Protein AF-A0A968MTG9-F1 (afdb_monomer)

Nearest PDB structures (foldseek):
  7cgz-assembly1_A  TM=6.575E-01  e=1.729E-01  Serratia sp. FS14
  7cdy-assembly1_A  TM=6.626E-01  e=3.249E-01  Serratia sp. FS14
  7c3e-assembly1_B  TM=5.175E-01  e=1.822E-01  Orbilia oligospora ATCC 24927
  6htn-assembly1_B  TM=5.316E-01  e=1.089E+00  Kordia periserrulae
  8pu0-assembly1_B  TM=5.652E-01  e=9.918E+00  Homo sapiens

Mean predicted aligned error: 3.72 Å

Structure (mmCIF, N/CA/C/O backbone):
data_AF-A0A968MTG9-F1
#
_entry.id   AF-A0A968MTG9-F1
#
loop_
_atom_site.group_PDB
_atom_site.id
_atom_site.type_symbol
_atom_site.label_atom_id
_atom_site.label_alt_id
_atom_site.label_comp_id
_atom_site.label_asym_id
_atom_site.label_entity_id
_atom_site.label_seq_id
_atom_site.pdbx_PDB_ins_code
_atom_site.Cartn_x
_atom_site.Cartn_y
_atom_site.Cartn_z
_atom_site.occupancy
_atom_site.B_iso_or_equiv
_atom_site.auth_seq_id
_atom_site.auth_comp_id
_atom_site.auth_asym_id
_atom_site.auth_atom_id
_atom_site.pdbx_PDB_model_num
ATOM 1 N N . MET A 1 1 ? 10.628 13.316 -1.399 1.00 67.25 1 MET A N 1
ATOM 2 C CA . MET A 1 1 ? 9.421 12.571 -1.800 1.00 67.25 1 MET A CA 1
ATOM 3 C C . MET A 1 1 ? 9.678 12.015 -3.192 1.00 67.25 1 MET A C 1
ATOM 5 O O . MET A 1 1 ? 9.809 12.826 -4.101 1.00 67.25 1 MET A O 1
ATOM 9 N N . PRO A 1 2 ? 9.883 10.697 -3.344 1.00 80.69 2 PRO A N 1
ATOM 10 C CA . PRO A 1 2 ? 10.017 10.052 -4.648 1.00 80.69 2 PRO A CA 1
ATOM 11 C C . PRO A 1 2 ? 8.841 10.370 -5.579 1.00 80.69 2 PRO A C 1
ATOM 13 O O . PRO A 1 2 ? 7.697 10.454 -5.131 1.00 80.69 2 PRO A O 1
ATOM 16 N N . GLU A 1 3 ? 9.133 10.554 -6.864 1.00 87.81 3 GLU A N 1
ATOM 17 C CA . GLU A 1 3 ? 8.117 10.781 -7.894 1.00 87.81 3 GLU A CA 1
ATOM 18 C C . GLU A 1 3 ? 7.411 9.463 -8.243 1.00 87.81 3 GLU A C 1
ATOM 20 O O . GLU A 1 3 ? 8.061 8.419 -8.342 1.00 87.81 3 GLU A O 1
ATOM 25 N N . LEU A 1 4 ? 6.091 9.505 -8.444 1.00 88.81 4 LEU A N 1
ATOM 26 C CA . LEU A 1 4 ? 5.324 8.344 -8.890 1.00 88.81 4 LEU A CA 1
ATOM 27 C C . LEU A 1 4 ? 5.737 7.928 -10.303 1.00 88.81 4 LEU A C 1
ATOM 29 O O . LEU A 1 4 ? 6.008 8.762 -11.171 1.00 88.81 4 LEU A O 1
ATOM 33 N N . GLU A 1 5 ? 5.779 6.623 -10.534 1.00 89.75 5 GLU A N 1
ATOM 34 C CA . GLU A 1 5 ? 5.924 6.094 -11.880 1.00 89.75 5 GLU A CA 1
ATOM 35 C C . GLU A 1 5 ? 4.576 6.159 -12.608 1.00 89.75 5 GLU A C 1
ATOM 37 O O . GLU A 1 5 ? 3.520 5.946 -12.009 1.00 89.75 5 GLU A O 1
ATOM 42 N N . ASN A 1 6 ? 4.598 6.428 -13.915 1.00 87.00 6 ASN A N 1
ATOM 43 C CA . ASN A 1 6 ? 3.409 6.310 -14.755 1.00 87.00 6 ASN A CA 1
ATOM 44 C C . ASN A 1 6 ? 3.130 4.825 -15.048 1.00 87.00 6 ASN A C 1
ATOM 46 O O . ASN A 1 6 ? 3.409 4.332 -16.139 1.00 87.00 6 ASN A O 1
ATOM 50 N N . SER A 1 7 ? 2.658 4.108 -14.030 1.00 81.38 7 SER A N 1
ATOM 51 C CA . SER A 1 7 ? 2.454 2.661 -14.045 1.00 81.38 7 SER A CA 1
ATOM 52 C C . SER A 1 7 ? 0.982 2.309 -13.856 1.00 81.38 7 SER A C 1
ATOM 54 O O . SER A 1 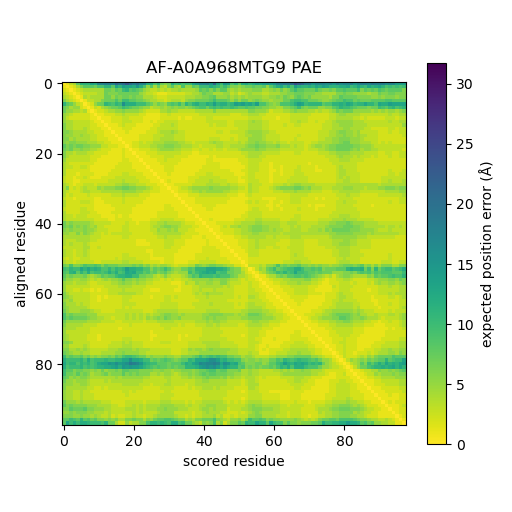7 ? 0.248 2.994 -13.148 1.00 81.38 7 SER A O 1
ATOM 56 N N . LEU A 1 8 ? 0.562 1.188 -14.445 1.00 82.44 8 LEU A N 1
ATOM 57 C CA . LEU A 1 8 ? -0.756 0.599 -14.192 1.00 82.44 8 LEU A CA 1
ATOM 58 C C . LEU A 1 8 ? -0.815 -0.143 -12.845 1.00 82.44 8 LEU A C 1
ATOM 60 O O . LEU A 1 8 ? -1.901 -0.489 -12.387 1.00 82.44 8 LEU A O 1
ATOM 64 N N . ASN A 1 9 ? 0.331 -0.365 -12.192 1.00 90.12 9 ASN A N 1
ATOM 65 C CA . ASN A 1 9 ? 0.445 -1.113 -10.937 1.00 90.12 9 ASN A CA 1
ATOM 66 C C . ASN A 1 9 ? 0.109 -0.242 -9.717 1.00 90.12 9 ASN A C 1
ATOM 68 O O . ASN A 1 9 ? 0.890 -0.140 -8.773 1.00 90.12 9 ASN A O 1
ATOM 72 N N . VAL A 1 10 ? -1.053 0.404 -9.738 1.00 94.19 10 VAL A N 1
ATOM 73 C CA . VAL A 1 10 ? -1.580 1.166 -8.604 1.00 94.19 10 VAL A CA 1
ATOM 74 C C . VAL A 1 10 ? -2.684 0.350 -7.955 1.00 94.19 10 VAL A C 1
ATOM 76 O O . VAL A 1 10 ? -3.650 -0.035 -8.611 1.00 94.19 10 VAL A O 1
ATOM 79 N N . TYR A 1 11 ? -2.558 0.105 -6.654 1.00 96.38 11 TYR A N 1
ATOM 80 C CA . TYR A 1 11 ? -3.546 -0.654 -5.896 1.00 96.38 11 TYR A CA 1
ATOM 81 C C . TYR A 1 11 ? -4.132 0.226 -4.811 1.00 96.38 11 TYR A C 1
ATOM 83 O O . 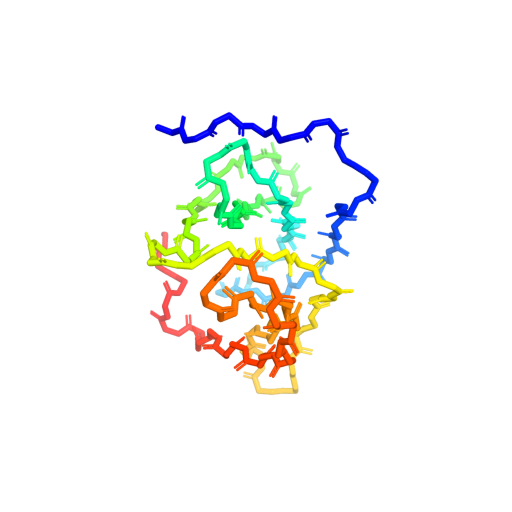TYR A 1 11 ? -3.401 0.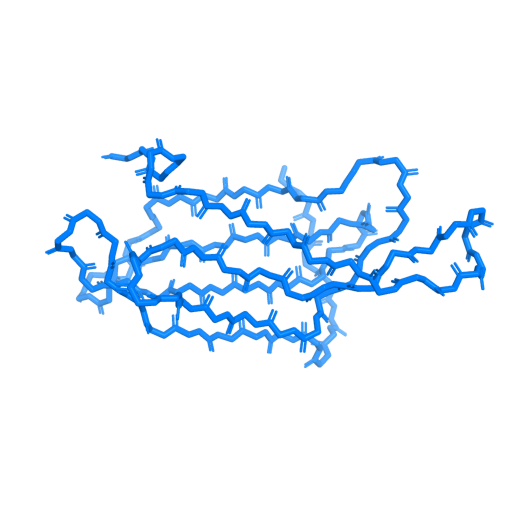893 -4.078 1.00 96.38 11 TYR A O 1
ATOM 91 N N . SER A 1 12 ? -5.454 0.208 -4.698 1.00 94.62 12 SER A N 1
ATOM 92 C CA . SER A 1 12 ? -6.173 0.926 -3.659 1.00 94.62 12 SER A CA 1
ATOM 93 C C . SER A 1 12 ? -7.069 -0.009 -2.863 1.00 94.62 12 SER A C 1
ATOM 95 O O . SER A 1 12 ? -7.600 -0.998 -3.375 1.00 94.62 12 SER A O 1
ATOM 97 N N . GLN A 1 13 ? -7.230 0.305 -1.584 1.00 95.81 13 GLN A N 1
ATOM 98 C CA . GLN A 1 13 ? -8.153 -0.389 -0.710 1.00 95.81 13 GLN A CA 1
ATOM 99 C C . GLN A 1 13 ? -8.685 0.563 0.358 1.00 95.81 13 GLN A C 1
ATOM 101 O O . GLN A 1 13 ? -7.922 1.287 0.991 1.00 95.81 13 GLN A O 1
ATOM 106 N N . ASN A 1 14 ? -9.992 0.505 0.606 1.00 96.00 14 ASN A N 1
ATOM 107 C CA . ASN A 1 14 ? -10.577 1.130 1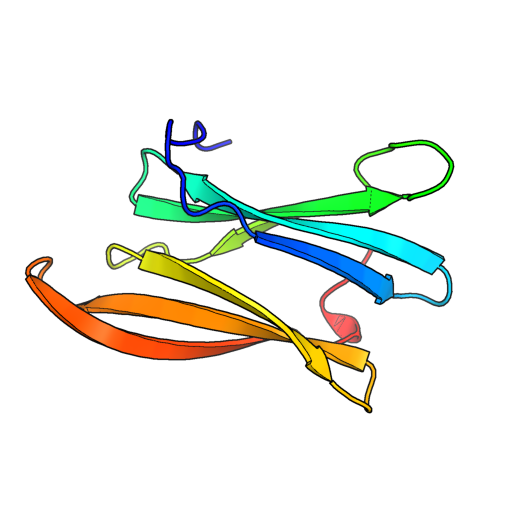.785 1.00 96.00 14 ASN A CA 1
ATOM 108 C C . ASN A 1 14 ? -10.364 0.207 2.984 1.00 96.00 14 ASN A C 1
ATOM 110 O O . ASN A 1 14 ? -10.732 -0.971 2.939 1.00 96.00 14 ASN A O 1
ATOM 114 N N . VAL A 1 15 ? -9.749 0.736 4.033 1.00 95.31 15 VAL A N 1
ATOM 115 C CA . VAL A 1 15 ? -9.390 -0.006 5.245 1.00 95.31 15 VAL A CA 1
ATOM 116 C C . VAL A 1 15 ? -9.800 0.797 6.474 1.00 95.31 15 VAL A C 1
ATOM 118 O O . VAL A 1 15 ? -9.967 2.014 6.407 1.00 95.31 15 VAL A O 1
ATOM 121 N N . ASN A 1 16 ? -9.985 0.120 7.604 1.00 94.62 16 ASN A N 1
ATOM 122 C CA . ASN A 1 16 ? -10.254 0.787 8.876 1.00 94.62 16 ASN A CA 1
ATOM 123 C C . ASN A 1 16 ? -8.981 0.792 9.723 1.00 94.62 16 ASN A C 1
ATOM 125 O O . ASN A 1 16 ? -8.555 -0.256 10.210 1.00 94.62 16 ASN A O 1
ATOM 129 N N . LEU A 1 17 ? -8.369 1.959 9.889 1.00 93.25 17 LEU A N 1
ATOM 130 C CA . LEU A 1 17 ? -7.163 2.147 10.691 1.00 93.25 17 LEU A CA 1
ATOM 131 C C . LEU A 1 17 ? -7.438 3.222 11.740 1.00 93.25 17 LEU A C 1
ATOM 133 O O . LEU A 1 17 ? -8.054 4.235 11.432 1.00 93.25 17 LEU A O 1
ATOM 137 N N . ASN A 1 18 ? -7.008 3.001 12.984 1.00 90.38 18 ASN A N 1
ATOM 138 C CA . ASN A 1 18 ? -7.253 3.919 14.107 1.00 90.38 18 ASN A CA 1
ATOM 139 C C . ASN A 1 18 ? -8.735 4.301 14.294 1.00 90.38 18 ASN A C 1
ATOM 141 O O . ASN A 1 18 ? -9.054 5.440 14.620 1.00 90.38 18 ASN A O 1
ATOM 145 N N . ASN A 1 19 ? -9.643 3.340 14.088 1.00 90.19 19 ASN A N 1
ATOM 146 C CA . ASN A 1 19 ? -11.100 3.533 14.119 1.00 90.19 19 ASN A CA 1
ATOM 147 C C . ASN A 1 19 ? -11.619 4.571 13.105 1.00 90.19 19 ASN A C 1
ATOM 149 O O . ASN A 1 19 ? -12.705 5.124 13.277 1.00 90.19 19 ASN A O 1
ATOM 153 N N . GLN A 1 20 ? -10.862 4.814 12.038 1.00 93.44 20 GLN A N 1
ATOM 154 C CA . GLN A 1 20 ? -11.172 5.752 10.972 1.00 93.44 20 GLN A CA 1
ATOM 155 C C . GLN A 1 20 ? -11.162 5.008 9.632 1.00 93.44 20 GLN A C 1
ATOM 157 O O . GLN A 1 20 ? -10.284 4.181 9.371 1.00 93.44 20 GLN A O 1
ATOM 162 N N . GLN A 1 21 ? -12.147 5.280 8.769 1.00 95.94 21 GLN A N 1
ATOM 163 C CA . GLN A 1 21 ? -12.120 4.753 7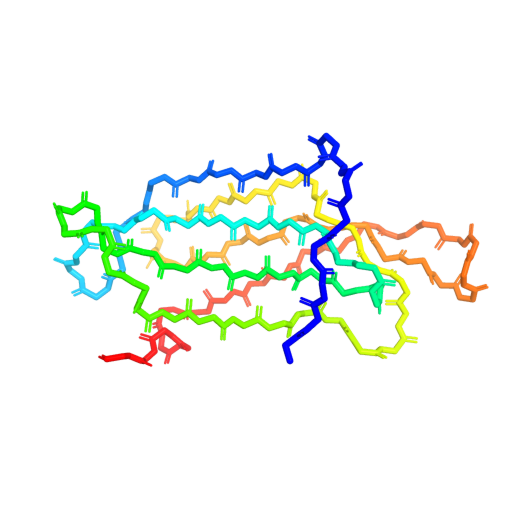.404 1.00 95.94 21 GLN A CA 1
ATOM 164 C C . GLN A 1 21 ? -11.141 5.567 6.566 1.00 95.94 21 GLN A C 1
ATOM 166 O O . GLN A 1 21 ? -11.239 6.794 6.486 1.00 95.94 21 GLN A O 1
ATOM 171 N N . VAL A 1 22 ? -10.195 4.872 5.947 1.00 96.88 22 VAL A N 1
ATOM 172 C CA . VAL A 1 22 ? -9.132 5.493 5.166 1.00 96.88 22 VAL A CA 1
ATOM 173 C C . VAL A 1 22 ? -8.982 4.808 3.816 1.00 96.88 22 VAL A C 1
ATOM 175 O O . VAL A 1 22 ? -9.162 3.596 3.679 1.00 96.88 22 VAL A O 1
ATOM 178 N N . SER A 1 23 ? -8.605 5.601 2.822 1.00 97.31 23 SER A N 1
ATOM 179 C CA . SER A 1 23 ? -8.192 5.126 1.509 1.00 97.31 23 SER A CA 1
ATOM 180 C C . SER A 1 23 ? -6.690 4.875 1.537 1.00 97.31 23 SER A C 1
ATOM 182 O O . SER A 1 23 ? -5.896 5.813 1.636 1.00 97.31 23 SER A O 1
ATOM 184 N N . LEU A 1 24 ? -6.299 3.608 1.452 1.00 97.12 24 LEU A N 1
ATOM 185 C CA . LEU A 1 24 ? -4.915 3.179 1.304 1.00 97.12 24 LEU A CA 1
ATOM 186 C C . LEU A 1 24 ? -4.598 3.025 -0.181 1.00 97.12 24 LEU A C 1
ATOM 188 O O . LEU A 1 24 ? -5.301 2.310 -0.891 1.00 97.12 24 LEU A O 1
ATOM 192 N N . ILE A 1 25 ? -3.531 3.667 -0.643 1.00 96.62 25 ILE A N 1
ATOM 193 C CA . ILE A 1 25 ? -3.051 3.597 -2.024 1.00 96.62 25 ILE A CA 1
ATOM 194 C C . ILE A 1 25 ? -1.585 3.183 -1.998 1.00 96.62 25 ILE A C 1
ATOM 196 O O . ILE A 1 25 ? -0.784 3.784 -1.284 1.00 96.62 25 ILE A O 1
ATOM 200 N N . VAL A 1 26 ? -1.224 2.175 -2.788 1.00 96.81 26 VAL A N 1
ATOM 201 C CA . VAL A 1 26 ? 0.166 1.770 -3.012 1.00 96.81 26 VAL A CA 1
ATOM 202 C C . VAL A 1 26 ? 0.499 1.847 -4.496 1.00 96.81 26 VAL A C 1
ATOM 204 O O . VAL A 1 26 ? -0.261 1.365 -5.337 1.00 96.81 26 VAL A O 1
ATOM 207 N N . ALA A 1 27 ? 1.628 2.469 -4.817 1.00 95.75 27 ALA A N 1
ATOM 208 C CA . ALA A 1 27 ? 2.059 2.697 -6.191 1.00 95.75 27 ALA A CA 1
ATOM 209 C C . ALA A 1 27 ? 3.588 2.625 -6.311 1.00 95.75 27 ALA A C 1
ATOM 211 O O . ALA A 1 27 ? 4.291 3.015 -5.373 1.00 95.75 27 ALA A O 1
ATOM 212 N N . PRO A 1 28 ? 4.124 2.152 -7.446 1.00 94.81 28 PRO A N 1
ATOM 213 C CA . PRO A 1 28 ? 5.548 2.232 -7.715 1.00 94.81 28 PRO A CA 1
ATOM 214 C C . PRO A 1 28 ? 5.985 3.687 -7.916 1.00 94.81 28 PRO A C 1
ATOM 216 O O . PRO A 1 28 ? 5.231 4.563 -8.350 1.00 94.81 28 PRO A O 1
ATOM 219 N N . THR A 1 29 ? 7.244 3.936 -7.589 1.00 94.06 29 THR A N 1
ATOM 220 C CA . THR A 1 29 ? 7.908 5.229 -7.753 1.00 94.06 29 THR A CA 1
ATOM 221 C C . THR A 1 29 ? 9.064 5.084 -8.728 1.00 94.06 29 THR A C 1
ATOM 223 O O . THR A 1 29 ? 9.683 4.023 -8.813 1.00 94.06 29 THR A O 1
ATOM 226 N N . LYS A 1 30 ? 9.451 6.180 -9.384 1.00 91.00 30 LYS A N 1
ATOM 227 C CA . LYS A 1 30 ? 10.617 6.207 -10.284 1.00 91.00 30 LYS A CA 1
ATOM 228 C C . LYS A 1 30 ? 11.939 5.876 -9.584 1.00 91.00 30 LYS A C 1
ATOM 230 O O . LYS A 1 30 ? 12.941 5.617 -10.240 1.00 91.00 30 LYS A O 1
ATOM 235 N N . SER A 1 31 ? 11.958 5.906 -8.253 1.00 89.62 31 SER A N 1
ATOM 236 C CA . SER A 1 31 ? 13.121 5.571 -7.430 1.00 89.62 31 SER A CA 1
ATOM 237 C C . SER A 1 31 ? 13.185 4.089 -7.048 1.00 89.62 31 SER A C 1
ATOM 239 O O . SE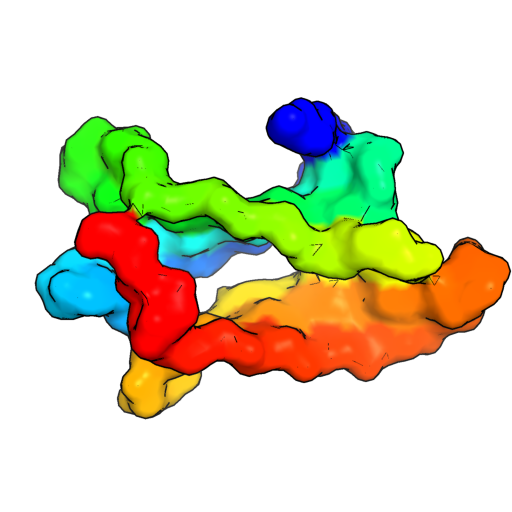R A 1 31 ? 13.927 3.748 -6.133 1.00 89.62 31 SER A O 1
ATOM 241 N N . ASN A 1 32 ? 12.424 3.215 -7.719 1.00 90.12 32 ASN A N 1
ATOM 242 C CA . ASN A 1 32 ? 12.367 1.776 -7.441 1.00 90.12 32 ASN A CA 1
ATOM 243 C C . ASN A 1 32 ? 11.861 1.425 -6.029 1.00 90.12 32 ASN A C 1
ATOM 245 O O . ASN A 1 32 ? 12.182 0.365 -5.492 1.00 90.12 32 ASN A O 1
ATOM 249 N N . THR A 1 33 ? 11.067 2.319 -5.439 1.00 93.62 33 THR A N 1
ATOM 250 C CA . THR A 1 33 ? 10.394 2.129 -4.144 1.00 93.62 33 THR A CA 1
ATOM 251 C C . THR A 1 33 ? 8.883 2.047 -4.345 1.00 93.62 33 THR A C 1
ATOM 253 O O . THR A 1 33 ? 8.371 2.502 -5.372 1.00 93.62 33 THR A O 1
ATOM 256 N N . ILE A 1 34 ? 8.154 1.546 -3.351 1.00 95.56 34 ILE A N 1
ATOM 257 C CA . ILE A 1 34 ? 6.692 1.645 -3.300 1.00 95.56 34 ILE A CA 1
ATOM 258 C C . ILE A 1 34 ? 6.318 2.836 -2.422 1.00 95.56 34 ILE A C 1
ATOM 260 O O . ILE A 1 34 ? 6.679 2.883 -1.246 1.00 95.56 34 ILE A O 1
ATOM 264 N N . GLY A 1 35 ? 5.554 3.775 -2.971 1.00 95.62 35 GLY A N 1
ATOM 265 C CA . GLY A 1 35 ? 4.871 4.803 -2.200 1.00 95.62 35 GLY A CA 1
ATOM 266 C C . GLY A 1 35 ? 3.565 4.249 -1.640 1.00 95.62 35 GLY A C 1
ATOM 267 O O . GLY A 1 35 ? 2.728 3.757 -2.392 1.00 95.62 35 GLY A O 1
ATOM 268 N N . MET A 1 36 ? 3.400 4.327 -0.326 1.00 96.25 36 MET A N 1
ATOM 269 C CA . MET A 1 36 ? 2.171 4.026 0.396 1.00 96.25 36 MET A CA 1
ATOM 270 C C . MET A 1 36 ? 1.579 5.331 0.913 1.00 96.25 36 MET A C 1
ATOM 272 O O . MET A 1 36 ? 2.214 6.042 1.690 1.00 96.25 36 MET A O 1
ATOM 276 N N . TYR A 1 37 ? 0.350 5.619 0.513 1.00 96.12 37 TYR A N 1
ATOM 277 C CA . TYR A 1 37 ? -0.357 6.845 0.845 1.00 96.12 37 TYR A CA 1
ATOM 278 C C . TYR A 1 37 ? -1.670 6.496 1.528 1.00 96.12 37 TYR A C 1
ATOM 280 O O . TYR A 1 37 ? -2.428 5.657 1.042 1.00 96.12 37 TYR A O 1
ATOM 288 N N . ILE A 1 38 ? -1.935 7.144 2.655 1.00 96.75 38 ILE A N 1
ATOM 289 C CA . ILE A 1 38 ? -3.145 6.943 3.446 1.00 96.75 38 ILE A CA 1
ATOM 290 C C . ILE A 1 38 ? -3.878 8.267 3.512 1.00 96.75 38 ILE A C 1
ATOM 292 O O . ILE A 1 38 ? -3.316 9.275 3.947 1.00 96.75 38 ILE A O 1
ATOM 296 N N . TYR A 1 39 ? -5.132 8.254 3.086 1.00 97.19 39 TYR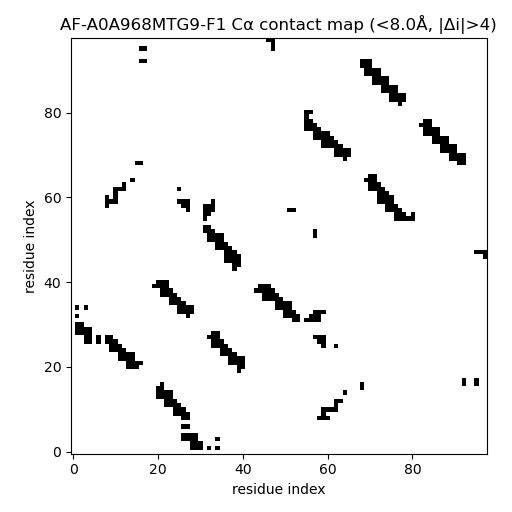 A N 1
ATOM 297 C CA . TYR A 1 39 ? -5.995 9.423 3.087 1.00 97.19 39 TYR A CA 1
ATOM 298 C C . TYR A 1 39 ? -7.227 9.164 3.932 1.00 97.19 39 TYR A C 1
ATOM 300 O O . TYR A 1 39 ? -7.804 8.081 3.880 1.00 97.19 39 TYR A O 1
ATOM 308 N N . ASP A 1 40 ? -7.661 10.174 4.673 1.00 96.44 40 ASP A N 1
ATOM 309 C CA . ASP A 1 40 ? -8.986 10.154 5.273 1.00 96.44 40 ASP A CA 1
ATOM 310 C C . ASP A 1 40 ? -10.051 10.118 4.169 1.00 96.44 40 ASP A C 1
ATOM 312 O O . ASP A 1 40 ? -10.004 10.910 3.224 1.00 96.44 40 ASP A O 1
ATOM 316 N N . GLN A 1 41 ? -11.015 9.206 4.285 1.00 94.94 41 GLN A N 1
ATOM 317 C CA . GLN A 1 41 ? -12.001 8.990 3.227 1.00 94.94 41 GLN A CA 1
ATOM 318 C C . GLN A 1 41 ? -13.027 10.130 3.120 1.00 94.94 41 GLN A C 1
ATOM 320 O O . GLN A 1 41 ? -13.578 10.354 2.044 1.00 94.94 41 GLN A O 1
ATOM 325 N N . LEU A 1 42 ? -13.289 10.855 4.213 1.00 94.06 42 LEU A N 1
ATOM 326 C CA . LEU A 1 42 ? -14.304 11.912 4.249 1.00 94.06 42 LEU A CA 1
ATOM 327 C C . LEU A 1 42 ? -13.766 13.251 3.738 1.00 94.06 42 LEU A C 1
ATOM 329 O O . LEU A 1 42 ? -14.429 13.952 2.980 1.00 94.06 42 LEU A O 1
ATOM 333 N N . THR A 1 43 ? -12.566 13.613 4.174 1.00 95.75 43 THR A N 1
ATOM 334 C CA . THR A 1 43 ? -11.938 14.915 3.923 1.00 95.75 43 THR A CA 1
ATOM 335 C C . THR A 1 43 ? -10.934 14.877 2.778 1.00 95.75 43 THR A C 1
ATOM 337 O O . THR A 1 43 ? -10.525 15.930 2.296 1.00 95.75 43 THR A O 1
ATOM 340 N N . GLY A 1 44 ? -10.486 13.687 2.363 1.00 94.06 44 GLY A N 1
ATOM 341 C CA . GLY A 1 44 ? -9.409 13.526 1.385 1.00 94.06 44 GLY A CA 1
ATOM 342 C C . GLY A 1 44 ? -8.039 13.982 1.899 1.00 94.06 44 GLY A C 1
ATOM 343 O O . GLY A 1 44 ? -7.088 14.079 1.123 1.00 94.06 44 GLY A O 1
ATOM 344 N N . LYS A 1 45 ? -7.907 14.281 3.198 1.00 96.44 45 LYS A N 1
ATOM 345 C CA . LYS A 1 45 ? -6.645 14.718 3.802 1.00 96.44 45 LYS A CA 1
ATOM 346 C C . LYS A 1 45 ? -5.646 13.563 3.820 1.00 96.44 45 LYS A C 1
ATOM 348 O O . LYS A 1 45 ? -5.977 12.472 4.277 1.00 96.44 45 LYS A O 1
ATOM 353 N N . ASN A 1 46 ? -4.406 13.807 3.387 1.00 96.06 46 ASN A N 1
ATOM 354 C CA . ASN A 1 46 ? -3.323 12.842 3.583 1.00 96.06 46 ASN A CA 1
ATOM 355 C C . ASN A 1 46 ? -3.013 12.721 5.082 1.00 96.06 46 ASN A C 1
ATOM 357 O O . ASN A 1 46 ? -2.679 13.714 5.730 1.00 96.06 46 ASN A O 1
ATOM 361 N N . LEU A 1 47 ? -3.161 11.514 5.616 1.00 96.12 47 LEU A N 1
ATOM 362 C CA . LEU A 1 47 ? -2.882 11.178 7.011 1.00 96.12 47 LEU A CA 1
ATOM 363 C C . LEU A 1 47 ? -1.444 10.690 7.171 1.00 96.12 47 LEU A C 1
ATOM 365 O O . LEU A 1 47 ? -0.759 11.076 8.113 1.00 96.12 47 LEU A O 1
ATOM 369 N N . LEU A 1 48 ? -0.982 9.859 6.234 1.00 95.31 48 LEU A N 1
ATOM 370 C CA . LEU A 1 48 ? 0.352 9.278 6.270 1.00 95.31 48 LEU A CA 1
ATOM 371 C C . LEU A 1 48 ? 0.870 9.017 4.856 1.00 95.31 48 LEU A C 1
ATOM 373 O O . LEU A 1 48 ? 0.122 8.633 3.955 1.00 95.31 48 LEU A O 1
ATOM 377 N N . THR A 1 49 ? 2.179 9.172 4.688 1.00 95.50 49 THR A N 1
ATOM 378 C CA . THR A 1 49 ? 2.910 8.731 3.500 1.00 95.50 49 THR A CA 1
ATOM 379 C C . THR A 1 49 ? 4.149 7.958 3.945 1.00 95.50 49 THR A C 1
ATOM 381 O O . THR A 1 49 ? 4.921 8.450 4.767 1.00 95.50 49 THR A O 1
ATOM 384 N N . LYS A 1 50 ? 4.352 6.754 3.406 1.00 93.62 50 LYS A N 1
ATOM 385 C CA . LYS A 1 50 ? 5.502 5.883 3.692 1.00 93.62 50 LYS A CA 1
ATOM 386 C C . LYS A 1 50 ? 6.111 5.398 2.379 1.00 93.62 50 LYS A C 1
ATOM 388 O O . LYS A 1 50 ? 5.388 5.130 1.428 1.00 93.62 50 LYS A O 1
ATOM 393 N N . PHE A 1 51 ? 7.432 5.273 2.332 1.00 93.75 51 PHE A N 1
ATOM 394 C CA . PHE A 1 51 ? 8.150 4.706 1.189 1.00 93.75 51 PHE A CA 1
ATOM 395 C C . PHE A 1 51 ? 8.777 3.378 1.603 1.00 93.75 51 PHE A C 1
ATOM 397 O O . PHE A 1 51 ? 9.354 3.278 2.686 1.00 93.75 51 PHE A O 1
ATOM 404 N N . ILE A 1 52 ? 8.599 2.352 0.776 1.00 93.44 52 ILE A N 1
ATOM 405 C CA . ILE A 1 52 ? 8.936 0.962 1.089 1.00 93.44 52 ILE A CA 1
ATOM 406 C C . ILE A 1 52 ? 9.930 0.451 0.050 1.00 93.44 52 ILE A C 1
ATOM 408 O O . ILE A 1 52 ? 9.694 0.581 -1.150 1.00 93.44 52 ILE A O 1
ATOM 412 N N . GLY A 1 53 ? 11.003 -0.173 0.536 1.00 85.50 53 GLY A N 1
ATOM 413 C CA . GLY A 1 53 ? 12.117 -0.660 -0.273 1.00 85.50 53 GLY A CA 1
ATOM 414 C C . GLY A 1 53 ? 13.125 0.445 -0.569 1.00 85.50 53 GLY A C 1
ATOM 415 O O . GLY A 1 53 ? 12.788 1.460 -1.161 1.00 85.50 53 GLY A O 1
ATOM 416 N N . ASP A 1 54 ? 14.359 0.249 -0.121 1.00 72.44 54 ASP A N 1
ATOM 417 C CA . ASP A 1 54 ? 15.480 1.184 -0.280 1.00 72.44 54 ASP A CA 1
ATOM 418 C C . ASP A 1 54 ? 16.702 0.533 -0.957 1.00 72.44 54 ASP A C 1
ATOM 420 O O . ASP A 1 54 ? 17.507 1.223 -1.577 1.00 72.44 54 ASP A O 1
ATOM 424 N N . ARG A 1 55 ? 16.844 -0.797 -0.860 1.00 76.12 55 ARG A N 1
ATOM 425 C CA . ARG A 1 55 ? 18.014 -1.543 -1.361 1.00 76.12 55 ARG A CA 1
ATOM 426 C C . ARG A 1 55 ? 17.843 -2.202 -2.721 1.00 76.12 55 ARG A C 1
ATOM 428 O O . ARG A 1 55 ? 18.821 -2.334 -3.451 1.00 76.12 55 ARG A O 1
ATOM 435 N N . TYR A 1 56 ? 16.641 -2.666 -3.040 1.00 83.12 56 TYR A N 1
ATOM 436 C CA . TYR A 1 56 ? 16.363 -3.419 -4.262 1.00 83.12 56 TYR A CA 1
ATOM 437 C C . TYR A 1 56 ? 15.088 -2.902 -4.909 1.00 83.12 56 TYR A C 1
ATOM 439 O O . TYR A 1 56 ? 14.186 -2.490 -4.173 1.00 83.12 56 TYR A O 1
ATOM 447 N N . PRO A 1 57 ? 14.977 -2.972 -6.248 1.00 87.69 57 PRO A N 1
ATOM 448 C CA . PRO A 1 57 ? 13.736 -2.628 -6.903 1.00 87.69 57 PRO A CA 1
ATOM 449 C C . PRO A 1 57 ? 12.579 -3.450 -6.370 1.00 87.69 57 PRO A C 1
ATOM 451 O O . PRO A 1 57 ? 12.695 -4.668 -6.195 1.00 87.69 57 PRO A O 1
ATOM 454 N N . ILE A 1 58 ? 11.485 -2.754 -6.086 1.00 92.62 58 ILE A N 1
ATOM 455 C CA . ILE A 1 58 ? 10.289 -3.342 -5.517 1.00 92.62 58 ILE A CA 1
ATOM 456 C C . ILE A 1 58 ? 9.039 -2.773 -6.193 1.00 92.62 58 ILE A C 1
ATOM 458 O O . ILE A 1 58 ? 8.909 -1.568 -6.395 1.00 92.62 58 ILE A O 1
ATOM 462 N N . GLU A 1 59 ? 8.106 -3.658 -6.527 1.00 93.00 59 GLU A N 1
ATOM 463 C CA . GLU A 1 59 ? 6.843 -3.323 -7.185 1.00 93.00 59 GLU A CA 1
ATOM 464 C C . GLU A 1 59 ? 5.665 -3.856 -6.366 1.00 93.00 59 GLU A C 1
ATOM 466 O O . GLU A 1 59 ? 5.729 -4.990 -5.875 1.00 93.00 59 GLU A O 1
ATOM 471 N N . PRO A 1 60 ? 4.575 -3.087 -6.209 1.00 95.44 60 PRO A N 1
ATOM 472 C CA . PRO A 1 60 ? 3.390 -3.588 -5.534 1.00 95.44 60 PRO A CA 1
ATOM 473 C C . PRO A 1 60 ? 2.642 -4.568 -6.448 1.00 95.44 60 PRO A C 1
ATOM 475 O O . PRO A 1 60 ? 2.632 -4.421 -7.670 1.00 95.44 60 PRO A O 1
ATOM 478 N N . ALA A 1 61 ? 1.988 -5.558 -5.848 1.00 94.88 61 ALA A N 1
ATOM 479 C CA . ALA A 1 61 ? 1.162 -6.535 -6.560 1.00 94.88 61 ALA A CA 1
ATOM 480 C C . ALA A 1 61 ? -0.255 -6.664 -5.980 1.00 94.88 61 ALA A C 1
ATOM 482 O O . ALA A 1 61 ? -1.185 -6.992 -6.708 1.00 94.88 61 ALA A O 1
ATOM 483 N N . ALA A 1 62 ? -0.431 -6.437 -4.677 1.00 95.06 62 ALA A N 1
ATOM 484 C CA . ALA A 1 62 ? -1.741 -6.348 -4.037 1.00 95.06 62 ALA A CA 1
ATOM 485 C C . ALA A 1 62 ? -1.609 -5.739 -2.640 1.00 95.06 62 ALA A C 1
ATOM 487 O O . ALA A 1 62 ? -0.555 -5.831 -2.014 1.00 95.06 62 ALA A O 1
ATOM 488 N N . VAL A 1 63 ? -2.704 -5.196 -2.113 1.00 96.75 63 VAL A N 1
ATOM 489 C CA . VAL A 1 63 ? -2.786 -4.768 -0.716 1.00 96.75 63 VAL A CA 1
ATOM 490 C C . VAL A 1 63 ? -4.101 -5.238 -0.093 1.00 96.75 63 VAL A C 1
ATOM 492 O O . VAL A 1 63 ? -5.150 -5.194 -0.743 1.00 96.75 63 VAL A O 1
ATOM 495 N N . LYS A 1 64 ? -4.026 -5.768 1.133 1.00 96.19 64 LYS A N 1
ATOM 496 C CA . LYS A 1 64 ? -5.168 -6.277 1.904 1.00 96.19 64 LYS A CA 1
ATOM 497 C C . LYS A 1 64 ? -5.028 -5.946 3.387 1.00 96.19 64 LYS A C 1
ATOM 499 O O . LYS A 1 64 ? -3.967 -6.148 3.957 1.00 96.19 64 LYS A O 1
ATOM 504 N N . GLN A 1 65 ? -6.108 -5.517 4.030 1.00 95.56 65 GLN A N 1
ATOM 505 C CA . GLN A 1 65 ? -6.235 -5.553 5.487 1.00 95.56 65 GLN A CA 1
ATOM 506 C C . GLN A 1 65 ? -6.634 -6.960 5.963 1.00 95.56 65 GLN A C 1
ATOM 508 O O . GLN A 1 65 ? -7.528 -7.573 5.374 1.00 95.56 65 GLN A O 1
ATOM 513 N N . ASP A 1 66 ? -5.965 -7.468 6.998 1.00 93.81 66 ASP A N 1
ATOM 514 C CA . ASP A 1 66 ? -6.307 -8.739 7.645 1.00 93.81 66 ASP A CA 1
ATOM 515 C C . ASP A 1 66 ? -7.429 -8.578 8.692 1.00 93.81 66 ASP A C 1
ATOM 517 O O . ASP A 1 66 ? -7.909 -7.477 8.968 1.00 93.81 66 ASP A O 1
ATOM 521 N N . SER A 1 67 ? -7.878 -9.690 9.282 1.00 90.75 67 SER A N 1
ATOM 522 C CA . SER A 1 67 ? -8.940 -9.689 10.300 1.00 90.75 67 SER A CA 1
ATOM 523 C C . SER A 1 67 ? -8.532 -9.025 11.616 1.00 90.75 67 SER A C 1
ATOM 525 O O . SER A 1 67 ? -9.389 -8.581 12.376 1.00 90.75 67 SER A O 1
ATOM 527 N N . GLU A 1 68 ? -7.231 -8.954 11.893 1.00 89.19 68 GLU A N 1
ATOM 528 C CA . GLU A 1 68 ? -6.676 -8.273 13.064 1.00 89.19 68 GLU A CA 1
ATOM 529 C C . GLU A 1 68 ? -6.479 -6.776 12.799 1.00 89.19 68 GLU A C 1
ATOM 531 O O . GLU A 1 68 ? -6.193 -6.016 13.723 1.00 89.19 68 GLU A O 1
ATOM 536 N N . GLY A 1 69 ? -6.714 -6.346 11.557 1.00 90.25 69 GLY A N 1
ATOM 537 C CA . GLY A 1 69 ? -6.654 -5.002 11.011 1.00 90.25 69 GLY A CA 1
ATOM 538 C C . GLY A 1 69 ? -5.241 -4.486 10.723 1.00 90.25 69 GLY A C 1
ATOM 539 O O . GLY A 1 69 ? -5.088 -3.278 10.532 1.00 90.25 69 GLY A O 1
ATOM 540 N N . SER A 1 70 ? -4.240 -5.363 10.670 1.00 94.62 70 SER A N 1
ATOM 541 C CA . SER A 1 70 ? -2.935 -5.059 10.079 1.00 94.62 70 SER A CA 1
ATOM 542 C C . SER A 1 70 ? -3.049 -5.023 8.549 1.00 94.62 70 SER A C 1
ATOM 544 O O . SER A 1 70 ? -3.962 -5.598 7.952 1.00 94.62 70 SER A O 1
ATOM 546 N N . VAL A 1 71 ? -2.132 -4.315 7.893 1.00 96.50 71 VAL A N 1
ATOM 547 C CA . VAL A 1 71 ? -2.103 -4.176 6.431 1.00 96.50 71 VAL A CA 1
ATOM 548 C C . VAL A 1 71 ? -1.027 -5.086 5.861 1.00 96.50 71 VAL A C 1
ATOM 550 O O . VAL A 1 71 ? 0.135 -5.007 6.244 1.00 96.50 71 VAL A O 1
ATOM 553 N N . ILE A 1 72 ? -1.403 -5.924 4.905 1.00 96.81 72 ILE A N 1
ATOM 554 C CA . ILE A 1 72 ? -0.517 -6.818 4.172 1.00 96.81 72 ILE A CA 1
ATOM 555 C C . ILE A 1 72 ? -0.324 -6.273 2.761 1.00 96.81 72 ILE A C 1
ATOM 557 O O . ILE A 1 72 ? -1.279 -6.136 1.993 1.00 96.81 72 ILE A O 1
ATOM 561 N N . LEU A 1 73 ? 0.926 -5.990 2.410 1.00 96.38 73 LEU A N 1
ATOM 562 C CA . LEU A 1 73 ? 1.356 -5.637 1.064 1.00 96.38 73 LEU A CA 1
ATOM 563 C C . LEU A 1 73 ? 2.038 -6.848 0.427 1.00 96.38 73 LEU A C 1
ATOM 565 O O . LEU A 1 73 ? 3.072 -7.316 0.905 1.00 96.38 73 LEU A O 1
ATOM 569 N N . LEU A 1 74 ? 1.471 -7.332 -0.673 1.00 96.31 74 LEU A N 1
ATOM 570 C CA . LEU A 1 74 ? 2.149 -8.251 -1.574 1.00 96.31 74 LEU A CA 1
ATOM 571 C C . LEU A 1 74 ? 2.994 -7.431 -2.546 1.00 96.31 74 LEU A C 1
ATOM 573 O O . LEU A 1 74 ? 2.475 -6.547 -3.233 1.00 96.31 74 LEU A O 1
ATOM 577 N N . ALA A 1 75 ? 4.279 -7.750 -2.624 1.00 94.88 75 ALA A N 1
ATOM 578 C CA . ALA A 1 75 ? 5.223 -7.072 -3.492 1.00 94.88 75 ALA A CA 1
ATOM 579 C C . ALA A 1 75 ? 6.120 -8.063 -4.239 1.00 94.88 75 ALA A C 1
ATOM 581 O O . ALA A 1 75 ? 6.342 -9.198 -3.807 1.00 94.88 75 ALA A O 1
ATOM 582 N N . ARG A 1 76 ? 6.666 -7.610 -5.363 1.00 93.81 76 ARG A N 1
ATOM 583 C CA . ARG A 1 76 ? 7.743 -8.282 -6.084 1.00 93.81 76 ARG A CA 1
ATOM 584 C C . ARG A 1 76 ? 9.037 -7.522 -5.834 1.00 93.81 76 ARG A C 1
ATOM 586 O O . ARG A 1 76 ? 9.109 -6.342 -6.147 1.00 93.81 76 ARG A O 1
ATOM 593 N N . ILE A 1 77 ? 10.042 -8.192 -5.281 1.00 93.00 77 ILE A N 1
ATOM 594 C CA . ILE A 1 77 ? 11.382 -7.632 -5.056 1.00 93.00 77 ILE A CA 1
ATOM 595 C C . ILE A 1 77 ? 12.341 -8.250 -6.069 1.00 93.00 77 ILE A C 1
ATOM 597 O O . ILE A 1 77 ? 12.274 -9.451 -6.319 1.00 93.00 77 ILE A O 1
ATOM 601 N N . PHE A 1 78 ? 13.244 -7.460 -6.642 1.00 89.06 78 PHE A N 1
ATOM 602 C CA . PHE A 1 78 ? 14.211 -7.933 -7.632 1.00 89.06 78 PHE A CA 1
ATOM 603 C C . PHE A 1 78 ? 15.615 -8.046 -7.028 1.00 89.06 78 PHE A C 1
ATOM 605 O O . PHE A 1 78 ? 16.352 -7.063 -6.922 1.00 89.06 78 PHE A O 1
ATOM 612 N N . GLU A 1 79 ? 16.023 -9.267 -6.673 1.00 83.19 79 GLU A N 1
ATOM 613 C CA . GLU A 1 79 ? 17.389 -9.542 -6.218 1.00 83.19 79 GLU A CA 1
ATOM 614 C C . GLU A 1 79 ? 18.382 -9.327 -7.365 1.00 83.19 79 GLU A C 1
ATOM 616 O O . GLU A 1 79 ? 18.166 -9.769 -8.502 1.00 83.19 79 GLU A O 1
ATOM 621 N N . SER A 1 80 ? 19.462 -8.596 -7.071 1.00 81.38 80 SER A N 1
ATOM 622 C CA . SER A 1 80 ? 20.457 -8.165 -8.066 1.00 81.38 80 SER A CA 1
ATOM 623 C C . SER A 1 80 ? 19.834 -7.487 -9.301 1.00 81.38 80 SER A C 1
ATO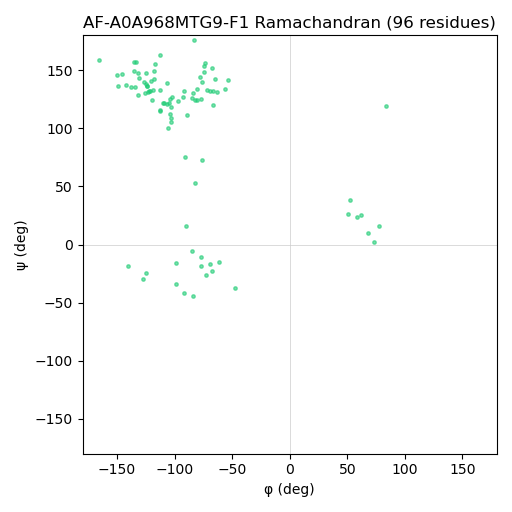M 625 O O . SER A 1 80 ? 20.401 -7.551 -10.390 1.00 81.38 80 SER A O 1
ATOM 627 N N . GLY A 1 81 ? 18.648 -6.883 -9.148 1.00 74.88 81 GLY A N 1
ATOM 628 C CA . GLY A 1 81 ? 17.927 -6.169 -10.203 1.00 74.88 81 GLY A CA 1
ATOM 629 C C . GLY A 1 81 ? 17.274 -7.037 -11.284 1.00 74.88 81 GLY A C 1
ATOM 630 O O . GLY A 1 81 ? 16.704 -6.478 -12.214 1.00 74.88 81 GLY A O 1
ATOM 631 N N . LYS A 1 82 ? 17.337 -8.375 -11.202 1.00 81.31 82 LYS A N 1
ATOM 632 C CA . LYS A 1 82 ? 16.838 -9.255 -12.283 1.00 81.31 82 LYS A CA 1
ATOM 633 C C . LYS A 1 82 ? 16.101 -10.516 -11.843 1.00 81.31 82 LYS A C 1
ATOM 635 O O . LYS A 1 82 ? 15.381 -11.092 -12.653 1.00 81.31 82 LYS A O 1
ATOM 640 N N . TYR A 1 83 ? 16.259 -10.962 -10.598 1.00 87.50 83 TYR A N 1
ATOM 641 C CA . TYR A 1 83 ? 15.608 -12.184 -10.119 1.00 87.50 83 TYR A CA 1
ATOM 642 C C . TYR A 1 83 ? 14.396 -11.834 -9.251 1.00 87.50 83 TYR A C 1
ATOM 644 O O . TYR A 1 83 ? 14.582 -11.402 -8.111 1.00 87.50 83 TYR A O 1
ATOM 652 N N . PRO A 1 84 ? 13.158 -11.991 -9.758 1.00 91.12 84 PRO A N 1
ATOM 653 C CA . PRO A 1 84 ? 11.974 -11.627 -8.999 1.00 91.12 84 PRO A CA 1
ATOM 654 C C . PRO A 1 84 ? 11.733 -12.614 -7.850 1.00 91.12 84 PRO A C 1
ATOM 656 O O . PRO A 1 84 ? 11.728 -13.834 -8.029 1.00 91.12 84 PRO A O 1
ATOM 659 N N . ARG A 1 85 ? 11.479 -12.068 -6.665 1.00 92.12 85 ARG A N 1
ATOM 660 C CA . ARG A 1 85 ? 11.012 -12.759 -5.463 1.00 92.12 85 ARG A CA 1
ATOM 661 C C . ARG A 1 85 ? 9.655 -12.207 -5.073 1.00 92.12 85 ARG A C 1
ATOM 663 O O . ARG A 1 85 ? 9.415 -11.007 -5.182 1.00 92.12 85 ARG A O 1
ATOM 670 N N . ILE A 1 86 ? 8.779 -13.080 -4.596 1.00 93.94 86 ILE A N 1
ATOM 671 C CA . ILE A 1 86 ? 7.526 -12.663 -3.972 1.00 93.94 86 ILE A CA 1
ATOM 672 C C . ILE A 1 86 ? 7.830 -12.338 -2.512 1.00 93.94 86 ILE A C 1
ATOM 674 O O . ILE A 1 86 ? 8.463 -13.135 -1.821 1.00 93.94 86 ILE A O 1
ATOM 678 N N . SER A 1 87 ? 7.385 -11.175 -2.054 1.00 93.12 87 SER A N 1
ATOM 679 C CA . SER A 1 87 ? 7.521 -10.734 -0.672 1.00 93.12 87 SER A CA 1
ATOM 680 C C . SER A 1 87 ? 6.163 -10.331 -0.114 1.00 93.12 87 SER A C 1
ATOM 682 O O . SER A 1 87 ? 5.352 -9.707 -0.800 1.00 93.12 87 SER A O 1
ATOM 684 N N . LEU A 1 88 ? 5.924 -10.705 1.139 1.00 94.81 88 LEU A N 1
ATOM 685 C CA . LEU A 1 88 ? 4.790 -10.253 1.930 1.00 94.81 88 LEU A CA 1
ATOM 686 C C . LEU A 1 88 ? 5.324 -9.335 3.020 1.00 94.81 88 LEU A C 1
ATOM 688 O O . LEU A 1 88 ? 6.157 -9.745 3.827 1.00 94.81 88 LEU A O 1
ATOM 692 N N . ILE A 1 89 ? 4.836 -8.102 3.035 1.00 94.75 89 ILE A N 1
ATOM 693 C CA . ILE A 1 89 ? 5.217 -7.095 4.018 1.00 94.75 89 ILE A CA 1
ATOM 694 C C . ILE A 1 89 ? 3.986 -6.816 4.872 1.00 94.75 89 ILE A C 1
ATOM 696 O O . ILE A 1 89 ? 2.973 -6.333 4.363 1.00 94.75 89 ILE A O 1
ATOM 700 N N . LYS A 1 90 ? 4.064 -7.157 6.160 1.00 95.44 90 LYS A N 1
ATOM 701 C CA . LYS A 1 90 ? 3.027 -6.846 7.147 1.00 95.44 90 LYS A CA 1
ATOM 702 C C . LYS A 1 90 ? 3.352 -5.509 7.802 1.00 95.44 90 LYS A C 1
ATOM 704 O O . LYS A 1 90 ? 4.480 -5.306 8.237 1.00 95.44 90 LYS A O 1
ATOM 709 N N . PHE A 1 91 ? 2.349 -4.646 7.874 1.00 95.62 91 PHE A N 1
ATOM 710 C CA . PHE A 1 91 ? 2.358 -3.415 8.645 1.00 95.62 91 PHE A CA 1
ATOM 711 C C . PHE A 1 91 ? 1.354 -3.546 9.775 1.00 95.62 91 PHE A C 1
ATOM 713 O O . PHE A 1 91 ? 0.148 -3.674 9.530 1.00 95.62 91 PHE A O 1
ATOM 720 N N . ASP A 1 92 ? 1.841 -3.527 11.008 1.00 94.06 92 ASP A N 1
ATOM 721 C CA . ASP A 1 92 ? 0.955 -3.626 12.159 1.00 94.06 92 ASP A CA 1
ATOM 722 C C . ASP A 1 92 ? 0.193 -2.323 12.399 1.00 94.06 92 ASP A C 1
ATOM 724 O O . ASP A 1 92 ? 0.658 -1.232 12.068 1.00 94.06 92 ASP A O 1
ATOM 728 N N . LYS A 1 93 ? -0.985 -2.424 13.029 1.00 89.81 93 LYS A N 1
ATOM 729 C CA . LYS A 1 93 ? -1.806 -1.257 13.405 1.00 89.81 93 LYS A CA 1
ATOM 730 C C . LYS A 1 93 ? -1.002 -0.160 14.106 1.00 89.81 93 LYS A C 1
ATOM 732 O O . LYS A 1 93 ? -1.238 1.020 13.883 1.00 89.81 93 LYS A O 1
ATOM 737 N N . SER A 1 94 ? -0.046 -0.553 14.944 1.00 90.06 94 SER A N 1
ATOM 738 C CA . SER A 1 94 ? 0.796 0.360 15.718 1.00 90.06 94 SER A CA 1
ATOM 739 C C . SER A 1 94 ? 1.785 1.165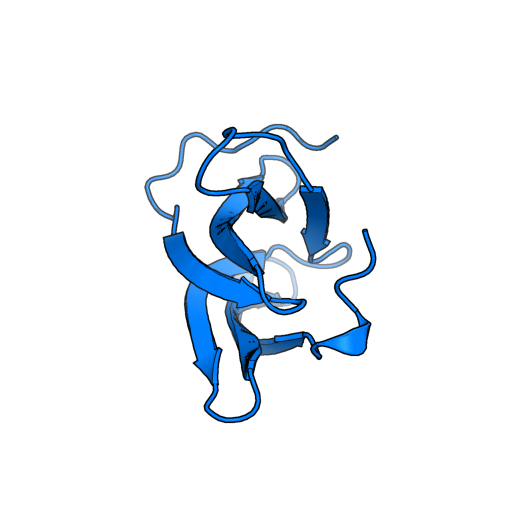 14.870 1.00 90.06 94 SER A C 1
ATOM 741 O O . SER A 1 94 ? 2.298 2.172 15.357 1.00 90.06 94 SER A O 1
ATOM 743 N N . GLU A 1 95 ? 2.061 0.762 13.627 1.00 91.25 95 GLU A N 1
ATOM 744 C CA . GLU A 1 95 ? 2.920 1.513 12.705 1.00 91.25 95 GLU A CA 1
ATOM 745 C C . GLU A 1 95 ? 2.213 2.725 12.092 1.00 91.25 95 GLU A C 1
ATOM 747 O O . GLU A 1 95 ? 2.864 3.649 11.600 1.00 91.25 95 GLU A O 1
ATOM 752 N N . PHE A 1 96 ? 0.885 2.741 12.139 1.00 91.12 96 PHE A N 1
ATOM 753 C CA . PHE A 1 96 ? 0.041 3.781 11.576 1.00 91.12 96 PHE A CA 1
ATOM 754 C C . PHE A 1 96 ? -0.232 4.865 12.620 1.00 91.12 96 PHE A C 1
ATOM 756 O O . PHE A 1 96 ? -1.305 4.922 13.210 1.00 91.12 96 PHE A O 1
ATOM 763 N N . LYS A 1 97 ? 0.763 5.717 12.884 1.00 85.94 97 LYS A N 1
ATOM 764 C CA . LYS A 1 97 ? 0.643 6.828 13.842 1.00 85.94 97 LYS A CA 1
ATOM 765 C C . LYS A 1 97 ? 0.477 8.152 13.098 1.00 85.94 97 LYS A C 1
ATOM 767 O O . LYS A 1 97 ? 1.419 8.598 12.445 1.00 85.94 97 LYS A O 1
ATOM 772 N N . TRP A 1 98 ? -0.700 8.754 13.224 1.00 87.31 98 TRP A N 1
ATOM 773 C CA . TRP A 1 98 ? -1.027 10.121 12.811 1.00 87.31 98 TRP A CA 1
ATOM 774 C C . TRP A 1 98 ? -1.960 10.765 13.833 1.00 87.31 98 TRP A C 1
ATOM 776 O O . TRP A 1 98 ? -2.601 10.004 14.596 1.00 87.31 98 TRP A O 1
#

Sequence (98 aa):
MPELENSLNVYSQNVNLNNQQVSLIVAPTKSNTIGMYIYDQLTGKNLLTKFIGDRYPIEPAAVKQDSEGSVILLARIFESGKYPRISLIKFDKSEFKW

pLDDT: mean 91.84, std 5.75, range [67.25, 97.31]

Secondary structure (DSSP, 8-state):
-PPBP--S--EEEEEEETTEEEEEEEEEBTTS-EEEEEEETTT--EEEEEEE-SSS-EEEEEEEE-TTS-EEEEEEEEETTTEEEEEEEEE-GGG---

Solvent-accessible surface area (backbone atoms only — not comparable to full-atom values): 5602 Å² total; per-residue (Å²): 132,78,53,74,43,102,60,87,54,60,42,74,41,82,44,65,53,94,93,36,64,26,39,37,35,39,29,34,23,72,75,34,17,25,41,36,39,32,22,37,64,88,79,65,45,77,61,47,76,49,78,42,58,89,88,43,41,30,39,55,75,44,69,46,68,49,96,88,44,28,40,38,36,36,30,40,36,22,55,95,74,73,46,79,39,86,42,79,47,78,43,54,61,84,76,70,78,117

Foldseek 3Di:
DFAFDPDPQKEWDFAQAPNFTWIWIWGAGPQLWIWIWIAGPPPRHTQDIDTGDDPFRKGWDYWDQDPLRWIWTWMWTDDVHHRTDIDIDTGDSVNRDD

Radius of gyration: 13.3 Å; Cα contacts (8 Å, |Δi|>4): 229; chains: 1; bounding box: 35×28×30 Å